Protein AF-A0A1Q3HF94-F1 (afdb_monomer)

Sequence (149 aa):
MQSKQPKKYRKLTFADAQAIRTAREQNPALSLADLAAKFGVTAMSVSRVLRGEVHRKERARKLTPQEVQELRYLARTGTFTQEDLSTRFGLSQGEVSRIVNGELYAHVPPATKEQEQAARKKARDEWIEREYARAMASIPVEDYRPPRM

pLDDT: mean 79.27, std 13.83, range [43.75, 94.25]

Secondary structure (DSSP, 8-state):
----PPP-PPPPPHHHHHHHHHHHHH-TT--HHHHHHHHTS-HHHHHHHHTTSSSPPPPPPPPPHHHHHHHHHHHHHTSS-HHHHHHHHT--HHHHHHHHTTSSSTTSPPPPHHHHHHHHHHHHHHHHHHHHHHHHTTS-GGG--PPP-

Structure (mmCIF, N/CA/C/O backbone):
data_AF-A0A1Q3HF94-F1
#
_entry.id   AF-A0A1Q3HF94-F1
#
loop_
_atom_site.group_PDB
_atom_site.id
_atom_site.type_symbol
_atom_site.label_atom_id
_atom_site.label_alt_id
_atom_site.label_comp_id
_atom_site.label_asym_id
_atom_site.label_entity_id
_atom_site.label_seq_id
_atom_site.pdbx_PDB_ins_code
_atom_site.Cartn_x
_atom_site.Cartn_y
_atom_site.Cartn_z
_atom_site.occupancy
_atom_site.B_iso_or_equiv
_atom_site.auth_seq_id
_atom_site.auth_comp_id
_atom_site.auth_asym_id
_atom_site.auth_atom_id
_atom_site.pdbx_PDB_model_num
ATOM 1 N N . MET A 1 1 ? 22.636 -3.109 -51.250 1.00 52.78 1 MET A N 1
ATOM 2 C CA . MET A 1 1 ? 21.643 -2.527 -50.319 1.00 52.78 1 MET A CA 1
ATOM 3 C C . MET A 1 1 ? 21.408 -3.534 -49.200 1.00 52.78 1 MET A C 1
ATOM 5 O O . MET A 1 1 ? 20.835 -4.579 -49.462 1.00 52.78 1 MET A O 1
ATOM 9 N N . GLN A 1 2 ? 21.939 -3.309 -47.995 1.00 49.38 2 GLN A N 1
ATOM 10 C CA . GLN A 1 2 ? 21.746 -4.248 -46.881 1.00 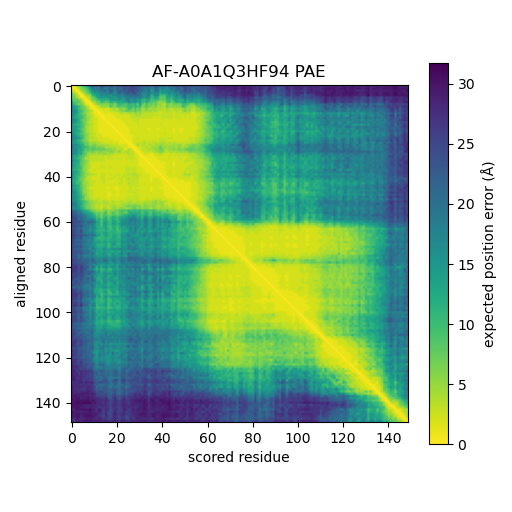49.38 2 GLN A CA 1
ATOM 11 C C . GLN A 1 2 ? 20.316 -4.113 -46.347 1.00 49.38 2 GLN A C 1
ATOM 13 O O . GLN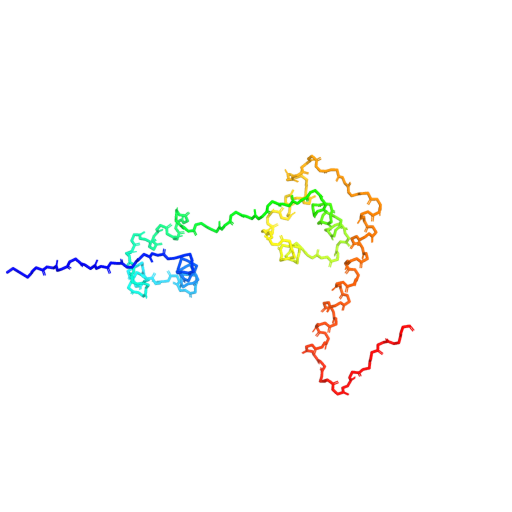 A 1 2 ? 19.942 -3.083 -45.787 1.00 49.38 2 GLN A O 1
ATOM 18 N N . SER A 1 3 ? 19.511 -5.153 -46.545 1.00 51.16 3 SER A N 1
ATOM 19 C CA . SER A 1 3 ? 18.171 -5.278 -45.978 1.00 51.16 3 SER A CA 1
ATOM 20 C C . SER A 1 3 ? 18.265 -5.348 -44.450 1.00 51.16 3 SER A C 1
ATOM 22 O O . SER A 1 3 ? 18.706 -6.357 -43.897 1.00 51.16 3 SER A O 1
ATOM 24 N N . LYS A 1 4 ? 17.851 -4.287 -43.745 1.00 56.41 4 LYS A N 1
ATOM 25 C CA . LYS A 1 4 ? 17.637 -4.340 -42.292 1.00 56.41 4 LYS A CA 1
ATOM 26 C C . LYS A 1 4 ? 16.415 -5.217 -42.023 1.00 56.41 4 LYS A C 1
ATOM 28 O O . LYS A 1 4 ? 15.284 -4.767 -42.172 1.00 56.41 4 LYS A O 1
ATOM 33 N N . GLN A 1 5 ? 16.654 -6.471 -41.647 1.00 55.88 5 GLN A N 1
ATOM 34 C CA . GLN A 1 5 ? 15.612 -7.371 -41.153 1.00 55.88 5 GLN A CA 1
ATOM 35 C C . GLN A 1 5 ? 14.876 -6.710 -39.969 1.00 55.88 5 GLN A C 1
ATOM 37 O O . GLN A 1 5 ? 15.530 -6.091 -39.118 1.00 55.88 5 GLN A O 1
ATOM 42 N N . PRO A 1 6 ? 13.537 -6.801 -39.885 1.00 60.88 6 PRO A N 1
ATOM 43 C CA . PRO A 1 6 ? 12.790 -6.189 -38.795 1.00 60.88 6 PRO A CA 1
ATOM 44 C C . PRO A 1 6 ? 13.133 -6.879 -37.467 1.00 60.88 6 PRO A C 1
ATOM 46 O O . PRO A 1 6 ? 12.949 -8.086 -37.308 1.00 60.88 6 PRO A O 1
ATOM 49 N N . LYS A 1 7 ? 13.629 -6.112 -36.484 1.00 67.00 7 LYS A N 1
ATOM 50 C CA . LYS A 1 7 ? 13.852 -6.617 -35.121 1.00 67.00 7 LYS A CA 1
ATOM 51 C C . LYS A 1 7 ? 12.509 -7.056 -34.529 1.00 67.00 7 LYS A C 1
ATOM 53 O O . LYS A 1 7 ? 11.607 -6.241 -34.348 1.00 67.00 7 LYS A O 1
ATOM 58 N N . LYS A 1 8 ? 12.376 -8.348 -34.220 1.00 71.94 8 LYS A N 1
ATOM 59 C CA . LYS A 1 8 ? 11.194 -8.908 -33.555 1.00 71.94 8 LYS A CA 1
ATOM 60 C C . LYS A 1 8 ? 11.263 -8.576 -32.063 1.00 71.94 8 LYS A C 1
ATOM 62 O O . LYS A 1 8 ? 12.027 -9.189 -31.327 1.00 71.94 8 LYS A O 1
ATOM 67 N N . TYR A 1 9 ? 10.492 -7.583 -31.627 1.00 77.31 9 TYR A N 1
ATOM 68 C CA . TYR A 1 9 ? 10.424 -7.192 -30.217 1.00 77.31 9 TYR A CA 1
ATOM 69 C C . TYR A 1 9 ? 9.494 -8.121 -29.431 1.00 77.31 9 TYR A C 1
ATOM 71 O O . TYR A 1 9 ? 8.429 -8.512 -29.919 1.00 77.31 9 TYR A O 1
ATOM 79 N N . ARG A 1 10 ? 9.889 -8.468 -28.203 1.00 83.56 10 ARG A N 1
ATOM 80 C CA . ARG A 1 10 ? 9.083 -9.300 -27.301 1.00 83.56 10 ARG A CA 1
ATOM 81 C C . ARG A 1 10 ? 7.887 -8.495 -26.769 1.00 83.56 10 ARG A C 1
ATOM 83 O O . ARG A 1 10 ? 7.983 -7.286 -26.560 1.00 83.56 10 ARG A O 1
ATOM 90 N N . LYS A 1 11 ? 6.751 -9.164 -26.527 1.00 84.19 11 LYS A N 1
ATOM 91 C CA . LYS A 1 11 ? 5.614 -8.553 -25.817 1.00 84.19 11 LYS A CA 1
ATOM 92 C C . LYS A 1 11 ? 6.004 -8.268 -24.364 1.00 84.19 11 LYS A C 1
ATOM 94 O O . LYS A 1 11 ? 6.510 -9.149 -23.674 1.00 84.19 11 LYS A O 1
ATOM 99 N N . LEU A 1 12 ? 5.755 -7.041 -23.924 1.00 85.94 12 LEU A N 1
ATOM 100 C CA . LEU A 1 12 ? 6.054 -6.585 -22.572 1.00 85.94 12 LEU A CA 1
ATOM 101 C C . LEU A 1 12 ? 5.049 -7.178 -21.568 1.00 85.94 12 LEU A C 1
ATOM 103 O O . LEU A 1 12 ? 3.843 -7.150 -21.817 1.00 85.94 12 LEU A O 1
ATOM 107 N N . THR A 1 13 ? 5.541 -7.709 -20.446 1.00 89.75 13 THR A N 1
ATOM 108 C CA . THR A 1 13 ? 4.706 -8.204 -19.338 1.00 89.75 13 THR A CA 1
ATOM 109 C C . THR A 1 13 ? 4.614 -7.180 -18.200 1.00 89.75 13 THR A C 1
ATOM 111 O O . THR A 1 13 ? 5.370 -6.210 -18.152 1.00 89.75 13 THR A O 1
ATOM 114 N N . PHE A 1 14 ? 3.695 -7.394 -17.252 1.00 84.56 14 PHE A N 1
ATOM 115 C CA . PHE A 1 14 ? 3.581 -6.537 -16.066 1.00 84.56 14 PHE A CA 1
ATOM 116 C C . PHE A 1 14 ? 4.845 -6.575 -15.189 1.00 84.56 14 PHE A C 1
ATOM 118 O O . PHE A 1 14 ? 5.309 -5.524 -14.747 1.00 84.56 14 PHE A O 1
ATOM 125 N N . ALA A 1 15 ? 5.437 -7.759 -15.006 1.00 84.81 15 ALA A N 1
ATOM 126 C CA . ALA A 1 15 ? 6.689 -7.925 -14.268 1.00 84.81 15 ALA A CA 1
ATOM 127 C C . ALA A 1 15 ? 7.846 -7.171 -14.947 1.00 84.81 15 ALA A C 1
ATOM 129 O O . ALA A 1 15 ? 8.590 -6.449 -14.284 1.00 84.81 15 ALA A O 1
ATOM 130 N N . ASP A 1 16 ? 7.938 -7.244 -16.280 1.00 88.19 16 ASP A N 1
ATOM 131 C CA . ASP A 1 16 ? 8.937 -6.491 -17.049 1.00 88.19 16 ASP A CA 1
ATOM 132 C C . ASP A 1 16 ? 8.734 -4.972 -16.887 1.00 88.19 16 ASP A C 1
ATOM 134 O O . ASP A 1 16 ? 9.690 -4.218 -16.720 1.00 88.19 16 ASP A O 1
ATOM 138 N N . ALA A 1 17 ? 7.481 -4.503 -16.882 1.00 88.69 17 ALA A N 1
ATOM 139 C CA . ALA A 1 17 ? 7.161 -3.094 -16.665 1.00 88.69 17 ALA A CA 1
ATOM 140 C C . ALA A 1 17 ? 7.548 -2.605 -15.256 1.00 88.69 17 ALA A C 1
ATOM 142 O O . ALA A 1 17 ? 8.019 -1.475 -15.113 1.00 88.69 17 ALA A O 1
ATOM 143 N N . GLN A 1 18 ? 7.382 -3.438 -14.222 1.00 88.12 18 GLN A N 1
ATOM 144 C CA . GLN A 1 18 ? 7.877 -3.135 -12.875 1.00 88.12 18 GLN A CA 1
ATOM 145 C C . GLN A 1 18 ? 9.407 -3.078 -12.844 1.00 88.12 18 GLN A C 1
ATOM 147 O O . GLN A 1 18 ? 9.962 -2.091 -12.368 1.00 88.12 18 GLN A O 1
ATOM 152 N N . ALA A 1 19 ? 10.085 -4.062 -13.438 1.00 90.94 19 ALA A N 1
ATOM 153 C CA . ALA A 1 19 ? 11.544 -4.094 -13.503 1.00 90.94 19 ALA A CA 1
ATOM 154 C C . ALA A 1 19 ? 12.133 -2.883 -14.253 1.00 90.94 19 ALA A C 1
ATOM 156 O O . ALA A 1 19 ? 13.164 -2.349 -13.845 1.00 90.94 19 ALA A O 1
ATOM 157 N N . ILE A 1 20 ? 11.465 -2.398 -15.308 1.00 91.75 20 ILE A N 1
ATOM 158 C CA . ILE A 1 20 ? 11.835 -1.158 -16.012 1.00 91.75 20 ILE A CA 1
ATOM 159 C C . ILE A 1 20 ? 11.762 0.060 -15.079 1.00 91.75 20 ILE A C 1
ATOM 161 O O . ILE A 1 20 ? 12.661 0.902 -15.112 1.00 91.75 20 ILE A O 1
ATOM 165 N N . ARG A 1 21 ? 10.713 0.167 -14.249 1.00 89.94 21 ARG A N 1
ATOM 166 C CA . ARG A 1 21 ? 10.554 1.276 -13.290 1.00 89.94 21 ARG A CA 1
ATOM 167 C C . ARG A 1 21 ? 11.652 1.243 -12.231 1.00 89.94 21 ARG A C 1
ATOM 169 O O . ARG A 1 21 ? 12.335 2.245 -12.058 1.00 89.94 21 ARG A O 1
ATOM 176 N N . THR A 1 22 ? 11.885 0.081 -11.620 1.00 91.38 22 THR A N 1
ATOM 177 C CA . THR A 1 22 ? 12.946 -0.105 -10.619 1.00 91.38 22 THR A CA 1
ATOM 178 C C . THR A 1 22 ? 14.328 0.192 -11.200 1.00 91.38 22 THR A C 1
ATOM 180 O O . THR A 1 22 ? 15.118 0.894 -10.581 1.00 91.38 22 THR A O 1
ATOM 183 N N . ALA A 1 23 ? 14.617 -0.266 -12.423 1.00 91.00 23 ALA A N 1
ATOM 184 C CA . ALA A 1 23 ? 15.897 0.008 -13.076 1.00 91.00 23 ALA A CA 1
ATOM 185 C C . ALA A 1 23 ? 16.120 1.508 -13.347 1.00 91.00 23 ALA A C 1
ATOM 187 O O . ALA A 1 23 ? 17.245 1.990 -13.238 1.00 91.00 23 ALA A O 1
ATOM 188 N N . ARG A 1 24 ? 15.059 2.251 -13.693 1.00 92.25 24 ARG A N 1
ATOM 189 C CA . ARG A 1 24 ? 15.118 3.704 -13.911 1.00 92.25 24 ARG A CA 1
ATOM 190 C C . ARG A 1 24 ? 15.270 4.487 -12.605 1.00 92.25 24 ARG A C 1
ATOM 192 O O . ARG A 1 24 ? 15.930 5.519 -12.602 1.00 92.25 24 ARG A O 1
ATOM 199 N N . GLU A 1 25 ? 14.664 4.005 -11.527 1.00 88.88 25 GLU A N 1
ATOM 200 C CA . GLU A 1 25 ? 14.776 4.586 -10.187 1.00 88.88 25 GLU A CA 1
ATOM 201 C C . GLU A 1 25 ? 16.181 4.394 -9.602 1.00 88.88 25 GLU A C 1
ATOM 203 O O . GLU A 1 25 ? 16.784 5.349 -9.124 1.00 88.88 25 GLU A O 1
ATOM 208 N N . GLN A 1 26 ? 16.746 3.190 -9.733 1.00 90.06 26 GLN A N 1
ATOM 209 C CA . GLN A 1 26 ? 18.113 2.882 -9.299 1.00 90.06 26 GLN A CA 1
ATOM 210 C C . GLN A 1 26 ? 19.181 3.636 -10.099 1.00 90.06 26 GLN A C 1
ATOM 212 O O . GLN A 1 26 ? 20.255 3.924 -9.576 1.00 90.06 26 GLN A O 1
ATOM 217 N N . ASN A 1 27 ? 18.915 3.939 -11.373 1.00 90.38 27 ASN A N 1
ATOM 218 C CA . ASN A 1 27 ? 19.840 4.692 -12.210 1.00 90.38 27 ASN A CA 1
ATOM 219 C C . ASN A 1 27 ? 19.100 5.677 -13.140 1.00 90.38 27 ASN A C 1
ATOM 221 O O . ASN A 1 27 ? 18.736 5.332 -14.272 1.00 90.38 27 ASN A O 1
ATOM 225 N N . PRO A 1 28 ? 18.929 6.939 -12.701 1.00 87.94 28 PRO A N 1
ATOM 226 C CA . PRO A 1 28 ? 18.255 7.980 -13.477 1.00 87.94 28 PRO A CA 1
ATOM 227 C C . PRO A 1 28 ? 18.991 8.399 -14.759 1.00 87.94 28 PRO A C 1
ATOM 229 O O . PRO A 1 28 ? 18.403 9.075 -15.607 1.00 87.94 28 PRO A O 1
ATOM 232 N N . ALA A 1 29 ? 20.261 8.019 -14.931 1.00 89.69 29 ALA A N 1
ATOM 233 C CA . ALA A 1 29 ? 21.047 8.343 -16.120 1.00 89.69 29 ALA A CA 1
ATOM 234 C C . ALA A 1 29 ? 20.868 7.320 -17.256 1.00 89.69 29 ALA A C 1
ATOM 236 O O . ALA A 1 29 ? 21.215 7.625 -18.396 1.00 89.69 29 ALA A O 1
ATOM 237 N N . LEU A 1 30 ? 20.294 6.135 -16.990 1.00 87.25 30 LEU A N 1
ATOM 238 C CA . LEU A 1 30 ? 20.118 5.103 -18.018 1.00 87.25 30 LEU A CA 1
ATOM 239 C C . LEU A 1 30 ? 19.236 5.605 -19.164 1.00 87.25 30 LEU A C 1
ATOM 241 O O . LEU A 1 30 ? 18.096 6.019 -18.934 1.00 87.25 30 LEU A O 1
ATOM 245 N N . SER A 1 31 ? 19.715 5.519 -20.404 1.00 92.31 31 SER A N 1
ATOM 246 C CA . SER A 1 31 ? 18.910 5.946 -21.543 1.00 92.31 31 SER A CA 1
ATOM 247 C C . SER A 1 31 ? 17.726 4.998 -21.769 1.00 92.31 31 SER A C 1
ATOM 249 O O . SER A 1 31 ? 17.748 3.811 -21.424 1.00 92.31 31 SER A O 1
ATOM 251 N N . LEU A 1 32 ? 16.668 5.507 -22.408 1.00 91.12 32 LEU A N 1
ATOM 252 C CA . LEU A 1 32 ? 15.528 4.673 -22.805 1.00 91.12 32 LEU A CA 1
ATOM 253 C C . LEU A 1 32 ? 15.943 3.562 -23.782 1.00 91.12 32 LEU A C 1
ATOM 255 O O . LEU A 1 32 ? 15.298 2.515 -23.817 1.00 91.12 32 LEU A O 1
ATOM 259 N N . ALA A 1 33 ? 17.004 3.784 -24.566 1.00 90.12 33 ALA A N 1
ATOM 260 C CA . ALA A 1 33 ? 17.543 2.804 -25.501 1.00 90.12 33 ALA A CA 1
ATOM 261 C C . ALA A 1 33 ? 18.233 1.641 -24.771 1.00 90.12 33 ALA A C 1
ATOM 263 O O . ALA A 1 33 ? 18.033 0.490 -25.156 1.00 90.12 33 ALA A O 1
ATOM 264 N N . ASP A 1 34 ? 18.953 1.923 -23.684 1.00 91.19 34 ASP A N 1
ATOM 265 C CA . ASP A 1 34 ? 19.636 0.898 -22.884 1.00 91.19 34 ASP A CA 1
ATOM 266 C C . ASP A 1 34 ? 18.630 0.012 -22.147 1.00 91.19 34 ASP A C 1
ATOM 268 O O . ASP A 1 34 ? 18.733 -1.215 -22.167 1.00 91.19 34 ASP A O 1
ATOM 272 N N . LEU A 1 35 ? 17.588 0.621 -21.569 1.00 90.00 35 LEU A N 1
ATOM 273 C CA . LEU A 1 35 ? 16.467 -0.118 -20.981 1.00 90.00 35 LEU A CA 1
ATOM 274 C C . LEU A 1 35 ? 15.761 -0.973 -22.042 1.00 90.00 35 LEU A C 1
ATOM 276 O O . LEU A 1 35 ? 15.490 -2.151 -21.824 1.00 90.00 35 LEU A O 1
ATOM 280 N N . ALA A 1 36 ? 15.501 -0.414 -23.222 1.00 91.38 36 ALA A N 1
ATOM 281 C CA . ALA A 1 36 ? 14.865 -1.142 -24.313 1.00 91.38 36 ALA A CA 1
ATOM 282 C C . ALA A 1 36 ? 15.691 -2.358 -24.766 1.00 91.38 36 ALA A C 1
ATOM 284 O O . ALA A 1 36 ? 15.133 -3.443 -24.941 1.00 91.38 36 ALA A O 1
ATOM 285 N N . ALA A 1 37 ? 17.012 -2.197 -24.893 1.00 90.38 37 ALA A N 1
ATOM 286 C CA . ALA A 1 37 ? 17.930 -3.280 -25.225 1.00 90.38 37 ALA A CA 1
ATOM 287 C C . ALA A 1 37 ? 17.948 -4.365 -24.138 1.00 90.38 37 ALA A C 1
ATOM 289 O O . ALA A 1 37 ? 17.816 -5.544 -24.462 1.00 90.38 37 ALA A O 1
ATOM 290 N N . LYS A 1 38 ? 18.017 -3.970 -22.858 1.00 89.81 38 LYS A N 1
ATOM 291 C CA . LYS A 1 38 ? 18.019 -4.889 -21.707 1.00 89.81 38 LYS A CA 1
ATOM 292 C C . LYS A 1 38 ? 16.763 -5.759 -21.642 1.00 89.81 38 LYS A C 1
ATOM 294 O O . LYS A 1 38 ? 16.856 -6.947 -21.356 1.00 89.81 38 LYS A O 1
ATOM 299 N N . PHE A 1 39 ? 15.596 -5.176 -21.911 1.00 89.12 39 PHE A N 1
ATOM 300 C CA . PHE A 1 39 ? 14.309 -5.872 -21.812 1.00 89.12 39 PHE A CA 1
ATOM 301 C C . PHE A 1 39 ? 13.803 -6.434 -23.156 1.00 89.12 39 PHE A C 1
ATOM 303 O O . PHE A 1 39 ? 12.729 -7.032 -23.206 1.00 89.12 39 PHE A O 1
ATOM 310 N N . GLY A 1 40 ? 14.549 -6.267 -24.256 1.00 89.38 40 GLY A N 1
ATOM 311 C CA . GLY A 1 40 ? 14.157 -6.764 -25.584 1.00 89.38 40 GLY A CA 1
ATOM 312 C C . GLY A 1 40 ? 12.892 -6.101 -26.151 1.00 89.38 40 GLY A C 1
ATOM 313 O O . GLY A 1 40 ? 12.152 -6.716 -26.927 1.00 89.38 40 GLY A O 1
ATOM 314 N N . VAL A 1 41 ? 12.629 -4.854 -25.752 1.00 90.56 41 VAL A N 1
ATOM 315 C CA . VAL A 1 41 ? 11.450 -4.061 -26.135 1.00 90.56 41 VAL A CA 1
ATOM 316 C C . VAL A 1 41 ? 11.861 -2.811 -26.910 1.00 90.56 41 VAL A C 1
ATOM 318 O O . VAL A 1 41 ? 13.038 -2.568 -27.159 1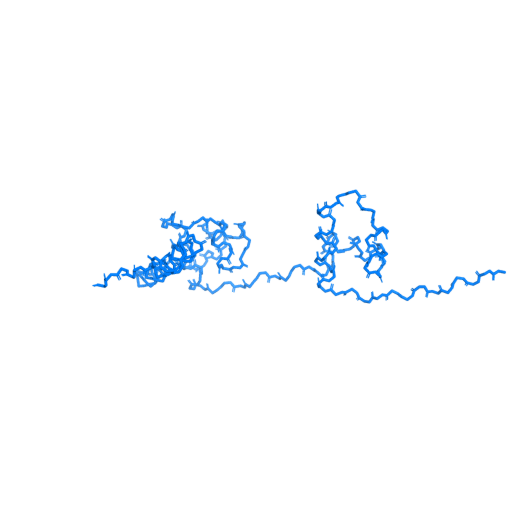.00 90.56 41 VAL A O 1
ATOM 321 N N . THR A 1 42 ? 10.890 -2.003 -27.335 1.00 92.25 42 THR A N 1
ATOM 322 C CA . THR A 1 42 ? 11.175 -0.709 -27.968 1.00 92.25 42 THR A CA 1
ATOM 323 C C . THR A 1 42 ? 11.329 0.390 -26.915 1.00 92.25 42 THR A C 1
ATOM 325 O O . THR A 1 42 ? 10.673 0.355 -25.871 1.00 92.25 42 THR A O 1
ATOM 328 N N . ALA A 1 43 ? 12.126 1.421 -27.212 1.00 91.62 43 ALA A N 1
ATOM 329 C CA . ALA A 1 43 ? 12.229 2.612 -26.360 1.00 91.62 43 ALA A CA 1
ATOM 330 C C . ALA A 1 43 ? 10.868 3.313 -26.171 1.00 91.62 43 ALA A C 1
ATOM 332 O O . ALA A 1 43 ? 10.603 3.888 -25.117 1.00 91.62 43 ALA A O 1
ATOM 333 N N . MET A 1 44 ? 9.966 3.198 -27.155 1.00 91.62 44 MET A N 1
ATOM 334 C CA . MET A 1 44 ? 8.586 3.673 -27.045 1.00 91.62 44 MET A CA 1
ATOM 335 C C . MET A 1 44 ? 7.805 2.903 -25.972 1.00 91.62 44 MET A C 1
ATOM 337 O O . MET A 1 44 ? 7.137 3.522 -25.148 1.00 91.62 44 MET A O 1
ATOM 341 N N . SER A 1 45 ? 7.918 1.571 -25.926 1.00 89.75 45 SER A N 1
ATOM 342 C CA . SER A 1 45 ? 7.295 0.758 -24.873 1.00 89.75 45 SER A CA 1
ATOM 343 C C . SER A 1 45 ? 7.812 1.147 -23.486 1.00 89.75 45 SER A C 1
ATOM 345 O O . SER A 1 45 ? 7.008 1.341 -22.580 1.00 89.75 45 SER A O 1
ATOM 347 N N . VAL A 1 46 ? 9.128 1.345 -23.335 1.00 92.12 46 VAL A N 1
ATOM 348 C CA . VAL A 1 46 ? 9.739 1.834 -22.082 1.00 92.12 46 VAL A CA 1
ATOM 349 C C . VAL A 1 46 ? 9.170 3.203 -21.701 1.00 92.12 46 VAL A C 1
ATOM 351 O O . VAL A 1 46 ? 8.713 3.392 -20.577 1.00 92.12 46 VAL A O 1
ATOM 354 N N . SER A 1 47 ? 9.118 4.145 -22.646 1.00 94.25 47 SER A N 1
ATOM 355 C CA . SER A 1 47 ? 8.549 5.479 -22.423 1.00 94.25 47 SER A CA 1
ATOM 356 C C . SER A 1 47 ? 7.087 5.419 -21.964 1.00 94.25 47 SER A C 1
ATOM 358 O O . SER A 1 47 ? 6.716 6.106 -21.014 1.00 94.25 47 SER A O 1
ATOM 360 N N . ARG A 1 48 ? 6.259 4.572 -22.590 1.00 93.12 48 ARG A N 1
ATOM 361 C CA . ARG A 1 48 ? 4.851 4.379 -22.206 1.00 93.12 48 ARG A CA 1
ATOM 362 C C . ARG A 1 48 ? 4.704 3.756 -20.815 1.00 93.12 48 ARG A C 1
ATOM 364 O O . ARG A 1 48 ? 3.783 4.117 -20.089 1.00 93.12 48 ARG A O 1
ATOM 371 N N . VAL A 1 49 ? 5.600 2.847 -20.420 1.00 92.19 49 VAL A N 1
ATOM 372 C CA . VAL A 1 49 ? 5.627 2.264 -19.062 1.00 92.19 49 VAL A CA 1
ATOM 373 C C . VAL A 1 49 ? 5.963 3.317 -18.014 1.00 92.19 49 VAL A C 1
ATOM 375 O O . VAL A 1 49 ? 5.284 3.383 -16.986 1.00 92.19 49 VAL A O 1
ATOM 378 N N . LEU A 1 50 ? 7.000 4.122 -18.272 1.00 90.62 50 LEU A N 1
ATOM 379 C CA . LEU A 1 50 ? 7.468 5.168 -17.358 1.00 90.62 50 LEU A CA 1
ATOM 380 C C . LEU A 1 50 ? 6.441 6.296 -17.216 1.00 90.62 50 LEU A C 1
ATOM 382 O O . LEU A 1 50 ? 6.243 6.802 -16.119 1.00 90.62 50 LEU A O 1
ATOM 386 N N . ARG A 1 51 ? 5.722 6.625 -18.295 1.00 89.62 51 ARG A N 1
ATOM 387 C CA . ARG A 1 51 ? 4.570 7.543 -18.267 1.00 89.62 51 ARG A CA 1
ATOM 388 C C . ARG A 1 51 ? 3.299 6.927 -17.668 1.00 89.62 51 ARG A C 1
ATOM 390 O O . ARG A 1 51 ? 2.298 7.619 -17.523 1.00 89.62 51 ARG A O 1
ATOM 397 N N . GLY A 1 52 ? 3.304 5.633 -17.340 1.00 86.50 52 GLY A N 1
ATOM 398 C CA . GLY A 1 52 ? 2.143 4.940 -16.774 1.00 86.50 52 GLY A CA 1
ATOM 399 C C . GLY A 1 52 ? 0.985 4.748 -17.760 1.00 86.50 52 GLY A C 1
ATOM 400 O O . GLY A 1 52 ? -0.153 4.532 -17.351 1.00 86.50 52 GLY A O 1
ATOM 401 N N . GLU A 1 53 ? 1.229 4.817 -19.066 1.00 87.25 53 GLU A N 1
ATOM 402 C CA . GLU A 1 53 ? 0.206 4.581 -20.091 1.00 87.25 53 GLU A CA 1
ATOM 403 C C . GLU A 1 53 ? -0.119 3.086 -20.233 1.00 87.25 53 GLU A C 1
ATOM 405 O O . GLU A 1 53 ? -1.265 2.726 -20.492 1.00 87.25 53 GLU A O 1
ATOM 410 N N . VAL A 1 54 ? 0.869 2.213 -20.007 1.00 86.19 54 VAL A N 1
ATOM 411 C CA . VAL A 1 54 ? 0.741 0.748 -20.095 1.00 86.19 54 VAL A CA 1
ATOM 412 C C . VAL A 1 54 ? 1.176 0.064 -18.802 1.00 86.19 54 VAL A C 1
ATOM 414 O O . VAL A 1 54 ? 2.022 0.579 -18.070 1.00 86.19 54 VAL A O 1
ATOM 417 N N . HIS A 1 55 ? 0.593 -1.110 -18.526 1.00 84.06 55 HIS A N 1
ATOM 418 C CA . HIS A 1 55 ? 0.850 -1.896 -17.310 1.00 84.06 55 HIS A CA 1
ATOM 419 C C . HIS A 1 55 ? 0.772 -1.034 -16.042 1.00 84.06 55 HIS A C 1
ATOM 421 O O . HIS A 1 55 ? 1.672 -1.039 -15.192 1.00 84.06 55 HIS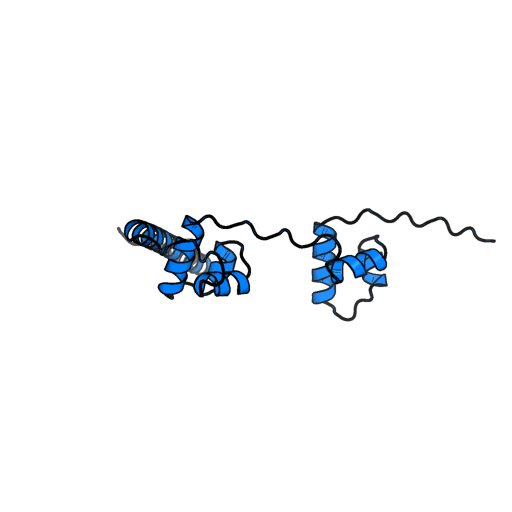 A O 1
ATOM 427 N N . ARG A 1 56 ? -0.287 -0.216 -15.956 1.00 72.12 56 ARG A N 1
ATOM 428 C CA . ARG A 1 56 ? -0.604 0.559 -14.753 1.00 72.12 56 ARG A CA 1
ATOM 429 C C . ARG A 1 56 ? -0.645 -0.392 -13.564 1.00 72.12 56 ARG A C 1
ATOM 431 O O . ARG A 1 56 ? -1.088 -1.529 -13.715 1.00 72.12 56 ARG A O 1
ATOM 438 N N . LYS A 1 57 ? -0.162 0.072 -12.407 1.00 68.19 57 LYS A N 1
ATOM 439 C CA . LYS A 1 57 ? -0.340 -0.661 -11.149 1.00 68.19 57 LYS A CA 1
ATOM 440 C C . LYS A 1 57 ? -1.828 -1.000 -11.032 1.00 68.19 57 LYS A C 1
ATOM 442 O O . LYS A 1 57 ? -2.662 -0.142 -11.340 1.00 68.19 57 LYS A O 1
ATOM 447 N N . GLU A 1 58 ? -2.145 -2.247 -10.692 1.00 66.38 58 GLU A N 1
ATOM 448 C CA . GLU A 1 58 ? -3.534 -2.652 -10.487 1.00 66.38 58 GLU A CA 1
ATOM 449 C C . GLU A 1 58 ? -4.205 -1.672 -9.523 1.00 66.38 58 GLU A C 1
ATOM 451 O O . GLU A 1 58 ? -3.565 -1.160 -8.596 1.00 66.38 58 GLU A O 1
ATOM 456 N N . ARG A 1 59 ? -5.476 -1.342 -9.787 1.00 65.12 59 ARG A N 1
ATOM 457 C CA . ARG A 1 59 ? -6.219 -0.481 -8.864 1.00 65.12 59 ARG A CA 1
ATOM 458 C C . ARG A 1 59 ? -6.245 -1.182 -7.513 1.00 65.12 59 ARG A C 1
ATOM 460 O O . ARG A 1 59 ? -6.533 -2.376 -7.464 1.00 65.12 59 ARG A O 1
ATOM 467 N N . ALA A 1 60 ? -5.958 -0.432 -6.452 1.00 66.50 60 ALA A N 1
ATOM 468 C CA . ALA A 1 60 ? -6.055 -0.946 -5.098 1.00 66.50 60 ALA A CA 1
ATOM 469 C C . ALA A 1 60 ? -7.427 -1.608 -4.893 1.00 66.50 60 ALA A C 1
ATOM 471 O O . ALA A 1 60 ? -8.453 -1.125 -5.396 1.00 66.50 60 ALA A O 1
ATOM 472 N N . ARG A 1 61 ? -7.431 -2.750 -4.198 1.00 78.94 61 ARG A N 1
ATOM 473 C CA . ARG A 1 61 ? -8.653 -3.468 -3.832 1.00 78.94 61 ARG A CA 1
ATOM 474 C C . ARG A 1 61 ? -9.597 -2.498 -3.114 1.00 78.94 61 ARG A C 1
ATOM 476 O O . ARG A 1 61 ? -9.174 -1.729 -2.255 1.00 78.94 61 ARG A O 1
ATOM 483 N N . LYS A 1 62 ? -10.889 -2.542 -3.452 1.00 86.25 62 LYS A N 1
ATOM 484 C CA . LYS A 1 62 ? -11.908 -1.795 -2.703 1.00 86.25 62 LYS A CA 1
ATOM 485 C C . LYS A 1 62 ? -12.045 -2.402 -1.309 1.00 86.25 62 LYS A C 1
ATOM 487 O O . LYS A 1 62 ? -12.238 -3.612 -1.194 1.00 86.25 62 LYS A O 1
ATOM 492 N N . LEU A 1 63 ? -11.964 -1.562 -0.285 1.00 88.38 63 LEU A N 1
ATOM 493 C CA . LEU A 1 63 ? -12.170 -1.981 1.096 1.00 88.38 63 LEU A CA 1
ATOM 494 C C . LEU A 1 63 ? -13.652 -2.242 1.335 1.00 88.38 63 LEU A C 1
ATOM 496 O O . LEU A 1 63 ? -14.524 -1.538 0.817 1.00 88.38 63 LEU A O 1
ATOM 500 N N . THR A 1 64 ? -13.924 -3.240 2.158 1.00 91.75 64 THR A N 1
ATOM 501 C CA . THR A 1 64 ? -15.248 -3.454 2.734 1.00 91.75 64 THR A CA 1
ATOM 502 C C . THR A 1 64 ? -15.538 -2.398 3.809 1.00 91.75 64 THR A C 1
ATOM 504 O O . THR A 1 64 ? -14.608 -1.851 4.407 1.00 91.75 64 THR A O 1
ATOM 507 N N . PRO A 1 65 ? -16.818 -2.116 4.120 1.00 89.19 65 PRO A N 1
ATOM 508 C CA . PRO A 1 65 ? -17.171 -1.200 5.207 1.00 89.19 65 PRO A CA 1
ATOM 509 C C . PRO A 1 65 ? -16.539 -1.583 6.554 1.00 89.19 65 PRO A C 1
ATOM 511 O O . PRO A 1 65 ? -16.109 -0.711 7.303 1.00 89.19 65 PRO A O 1
ATOM 514 N N . GLN A 1 66 ? -16.423 -2.885 6.829 1.00 87.88 66 GLN A N 1
ATOM 515 C CA . GLN A 1 66 ? -15.803 -3.413 8.046 1.00 87.88 66 GLN A CA 1
ATOM 516 C C . GLN A 1 66 ? -14.294 -3.130 8.088 1.00 87.88 66 GLN A C 1
ATOM 518 O O . GLN A 1 66 ? -13.792 -2.665 9.107 1.00 87.88 66 GLN A O 1
ATOM 523 N N . GLU A 1 67 ? -13.576 -3.327 6.977 1.00 89.50 67 GLU A N 1
ATOM 524 C CA . GLU A 1 67 ? -12.144 -2.999 6.887 1.00 89.50 67 GLU A CA 1
ATOM 525 C C . GLU A 1 67 ? -11.899 -1.488 7.040 1.00 89.50 67 GLU A C 1
ATOM 527 O O . GLU A 1 67 ? -10.936 -1.080 7.684 1.00 89.50 67 GLU A O 1
ATOM 532 N N . VAL A 1 68 ? -12.786 -0.640 6.503 1.00 92.50 68 VAL A N 1
ATOM 533 C CA . VAL A 1 6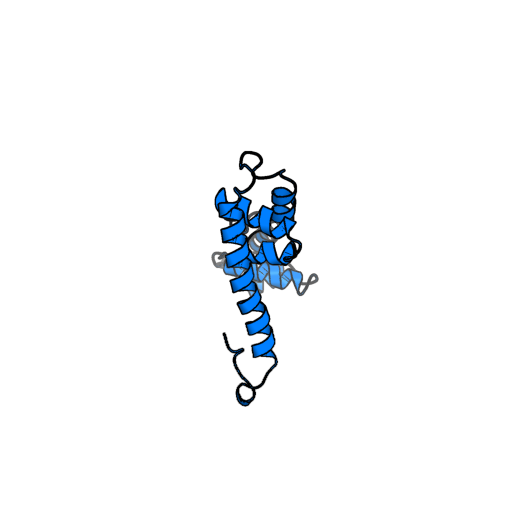8 ? -12.725 0.822 6.696 1.00 92.50 68 VAL A CA 1
ATOM 534 C C . VAL A 1 68 ? -12.909 1.195 8.168 1.00 92.50 68 VAL A C 1
ATOM 536 O O . VAL A 1 68 ? -12.203 2.064 8.681 1.00 92.50 68 VAL A O 1
ATOM 539 N N . GLN A 1 69 ? -13.852 0.550 8.853 1.00 91.56 69 GLN A N 1
ATOM 540 C CA . GLN A 1 69 ? -14.106 0.751 10.280 1.00 91.56 69 GLN A CA 1
ATOM 541 C C . GLN A 1 69 ? -12.913 0.313 11.135 1.00 91.56 69 GLN A C 1
ATOM 543 O O . GLN A 1 69 ? -12.477 1.075 11.998 1.00 91.56 69 GLN A O 1
ATOM 548 N N . GLU A 1 70 ? -12.344 -0.861 10.845 1.00 89.69 70 GLU A N 1
ATOM 549 C CA . GLU A 1 70 ? -11.125 -1.366 11.482 1.00 89.69 70 GLU A CA 1
ATOM 550 C C . GLU A 1 70 ? -9.962 -0.385 11.273 1.00 89.69 70 GLU A C 1
ATOM 552 O O . GLU A 1 70 ? -9.341 0.046 12.241 1.00 89.69 70 GLU A O 1
ATOM 557 N N . LEU A 1 71 ? -9.719 0.059 10.036 1.00 90.50 71 LEU A N 1
ATOM 558 C CA . LEU A 1 71 ? -8.653 1.012 9.715 1.00 90.50 71 LEU A CA 1
ATOM 559 C C . LEU A 1 71 ? -8.812 2.332 10.481 1.00 90.50 71 LEU A C 1
ATOM 561 O O . LEU A 1 71 ? -7.850 2.812 11.082 1.00 90.50 71 LEU A O 1
ATOM 565 N N . ARG A 1 72 ? -10.020 2.914 10.505 1.00 91.94 72 ARG A N 1
ATOM 566 C CA . ARG A 1 72 ? -10.293 4.161 11.242 1.00 91.94 72 ARG A CA 1
ATOM 567 C C . ARG A 1 72 ? -10.096 3.993 12.747 1.00 91.94 72 ARG A C 1
ATOM 569 O O . ARG A 1 72 ? -9.590 4.910 13.391 1.00 91.94 72 ARG A O 1
ATOM 576 N N . TYR A 1 73 ? -10.481 2.845 13.301 1.00 88.94 73 TYR A N 1
ATOM 577 C CA . TYR A 1 73 ? -10.243 2.531 14.705 1.00 88.94 73 TYR A CA 1
ATOM 578 C C . TYR A 1 73 ? -8.740 2.466 15.005 1.00 88.94 73 TYR A C 1
ATOM 580 O O . TYR A 1 73 ? -8.264 3.202 15.865 1.00 88.94 73 TYR A O 1
ATOM 588 N N . LEU A 1 74 ? -7.979 1.672 14.245 1.00 86.19 74 LEU A N 1
ATOM 589 C CA . LEU A 1 74 ? -6.533 1.499 14.443 1.00 86.19 74 LEU A CA 1
ATOM 590 C C . LEU A 1 74 ? -5.747 2.804 14.264 1.00 86.19 74 LEU A C 1
ATOM 592 O O . LEU A 1 74 ? -4.785 3.053 14.986 1.00 86.19 74 LEU A O 1
ATOM 596 N N . ALA A 1 75 ? -6.170 3.664 13.337 1.00 85.69 75 ALA A N 1
ATOM 597 C CA . ALA A 1 75 ? -5.578 4.987 13.174 1.00 85.69 75 ALA A CA 1
ATOM 598 C C . ALA A 1 75 ? -5.842 5.894 14.389 1.00 85.69 75 ALA A C 1
ATOM 600 O O . ALA A 1 75 ? -4.972 6.666 14.785 1.00 85.69 75 ALA A O 1
ATOM 601 N N . ARG A 1 76 ? -7.028 5.791 15.006 1.00 84.50 76 ARG A N 1
ATOM 602 C CA . ARG A 1 76 ? -7.398 6.566 16.201 1.00 84.50 76 ARG A CA 1
ATOM 603 C C . ARG A 1 76 ? -6.698 6.099 17.470 1.00 84.50 76 ARG A C 1
ATOM 605 O O . ARG A 1 76 ? -6.469 6.926 18.345 1.00 84.50 76 ARG A O 1
ATOM 612 N N . THR A 1 77 ? -6.357 4.813 17.591 1.00 78.25 77 THR A N 1
ATOM 613 C CA . THR A 1 77 ? -5.621 4.328 18.771 1.00 78.25 77 THR A CA 1
ATOM 614 C C . THR A 1 77 ? -4.184 4.850 18.822 1.00 78.25 77 THR A C 1
ATOM 616 O O . THR A 1 77 ? -3.558 4.776 19.876 1.00 78.25 77 THR A O 1
ATOM 619 N N . GLY A 1 78 ? -3.647 5.351 17.700 1.00 75.88 78 GLY A N 1
ATOM 620 C CA . GLY A 1 78 ? -2.276 5.860 17.593 1.00 75.88 78 GLY A CA 1
ATOM 621 C C . GLY A 1 78 ? -1.196 4.776 17.675 1.00 75.88 78 GLY A C 1
ATOM 622 O O . GLY A 1 78 ? -0.013 5.090 17.717 1.00 75.88 78 GLY A O 1
ATOM 623 N N . THR A 1 79 ? -1.591 3.500 17.707 1.00 76.38 79 THR A N 1
ATOM 624 C CA . THR A 1 79 ? -0.680 2.353 17.857 1.00 76.38 79 THR A CA 1
ATOM 625 C C . THR A 1 79 ? 0.041 2.006 16.555 1.00 76.38 79 THR A C 1
ATOM 627 O O . THR A 1 79 ? 1.144 1.470 16.586 1.00 76.38 79 THR A O 1
ATOM 630 N N . PHE A 1 80 ? -0.579 2.303 15.413 1.00 78.50 80 PHE A N 1
ATOM 631 C CA . PHE A 1 80 ? -0.041 2.017 14.087 1.00 78.50 80 PHE A CA 1
ATOM 632 C C . PHE A 1 80 ? 0.207 3.320 13.338 1.00 78.50 80 PHE A C 1
ATOM 634 O O . PHE A 1 80 ? -0.635 4.221 13.341 1.00 78.50 80 PHE A O 1
ATOM 641 N N . THR A 1 81 ? 1.347 3.407 12.657 1.00 83.00 81 THR A N 1
ATOM 642 C CA . THR A 1 81 ? 1.603 4.515 11.735 1.00 83.00 81 THR A CA 1
ATOM 643 C C . THR A 1 81 ? 0.758 4.355 10.467 1.00 83.00 81 THR A C 1
ATOM 645 O O . THR A 1 81 ? 0.263 3.271 10.148 1.00 83.00 81 THR A O 1
ATOM 648 N N . GLN A 1 82 ? 0.598 5.429 9.688 1.00 80.69 82 GLN A N 1
ATOM 649 C CA . GLN A 1 82 ? -0.084 5.327 8.391 1.00 80.69 82 GLN A CA 1
ATOM 650 C C . GLN A 1 82 ? 0.650 4.391 7.419 1.00 80.69 82 GLN A C 1
ATOM 652 O O . GLN A 1 82 ? 0.003 3.767 6.581 1.00 80.69 82 GLN A O 1
ATOM 657 N N . GLU A 1 83 ? 1.974 4.267 7.540 1.00 80.00 83 GLU A N 1
ATOM 658 C CA . GLU A 1 83 ? 2.779 3.329 6.754 1.00 80.00 83 GLU A CA 1
ATOM 659 C C . GLU A 1 83 ? 2.460 1.876 7.130 1.00 80.00 83 GLU A C 1
ATOM 661 O O . GLU A 1 83 ? 2.190 1.053 6.249 1.00 80.00 83 GLU A O 1
ATOM 666 N N . ASP A 1 84 ? 2.365 1.578 8.428 1.00 78.88 84 ASP A N 1
ATOM 667 C CA . ASP A 1 84 ? 1.948 0.258 8.913 1.00 78.88 84 ASP A CA 1
ATOM 668 C C . ASP A 1 84 ? 0.554 -0.116 8.394 1.00 78.88 84 ASP A C 1
ATOM 670 O O . ASP A 1 84 ? 0.342 -1.216 7.880 1.00 78.88 84 ASP A O 1
ATOM 674 N N . LEU A 1 85 ? -0.397 0.819 8.481 1.00 82.94 85 LEU A N 1
ATOM 675 C CA . LEU A 1 85 ? -1.762 0.620 7.992 1.00 82.94 85 LEU A CA 1
ATOM 676 C C . LEU A 1 85 ? -1.797 0.451 6.469 1.00 82.94 85 LEU A C 1
ATOM 678 O O . LEU A 1 85 ? -2.557 -0.371 5.958 1.00 82.94 85 LEU A O 1
ATOM 682 N N . SER A 1 86 ? -0.955 1.180 5.737 1.00 82.62 86 SER A N 1
ATOM 683 C CA . SER A 1 86 ? -0.863 1.055 4.281 1.00 82.62 86 SER A CA 1
ATOM 684 C C . SER A 1 86 ? -0.408 -0.346 3.868 1.00 82.62 86 SER A C 1
ATOM 686 O O . SER A 1 86 ? -1.036 -0.976 3.017 1.00 82.62 86 SER A O 1
ATOM 688 N N . THR A 1 87 ? 0.598 -0.885 4.560 1.00 80.19 87 THR A N 1
ATOM 689 C CA . THR A 1 87 ? 1.107 -2.242 4.341 1.00 80.19 87 THR A CA 1
ATOM 690 C C . THR A 1 87 ? 0.053 -3.285 4.702 1.00 80.19 87 THR A C 1
ATOM 692 O O . THR A 1 87 ? -0.223 -4.187 3.914 1.00 80.19 87 THR A O 1
ATOM 695 N N . ARG A 1 88 ? -0.597 -3.125 5.861 1.00 81.38 88 ARG A N 1
ATOM 696 C CA . ARG A 1 88 ? -1.609 -4.056 6.378 1.00 81.38 88 ARG A CA 1
ATOM 697 C C . ARG A 1 88 ? -2.834 -4.183 5.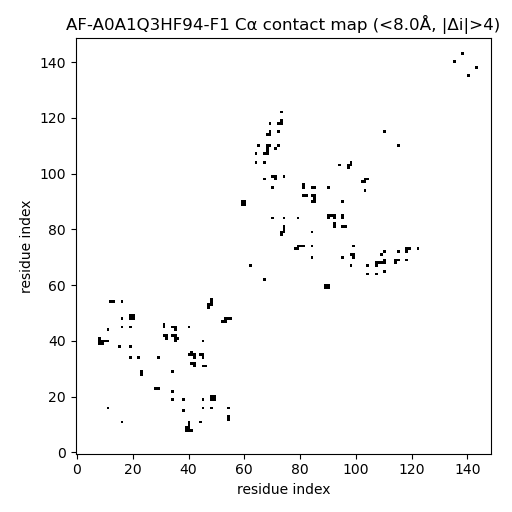474 1.00 81.38 88 ARG A C 1
ATOM 699 O O . ARG A 1 88 ? -3.331 -5.285 5.271 1.00 81.38 88 ARG A O 1
ATOM 706 N N . PHE A 1 89 ? -3.332 -3.067 4.948 1.00 82.88 89 PHE A N 1
ATOM 707 C CA . PHE A 1 89 ? -4.545 -3.045 4.126 1.00 82.88 89 PHE A CA 1
ATOM 708 C C . PHE A 1 89 ? -4.256 -3.059 2.614 1.00 82.88 89 PHE A C 1
ATOM 710 O O . PHE A 1 89 ? -5.192 -3.063 1.815 1.00 82.88 89 PHE A O 1
ATOM 717 N N . GLY A 1 90 ? -2.981 -3.081 2.205 1.00 81.88 90 GLY A N 1
ATOM 718 C CA . GLY A 1 90 ? -2.581 -3.055 0.794 1.00 81.88 90 GLY A CA 1
ATOM 719 C C . GLY A 1 90 ? -2.944 -1.745 0.085 1.00 81.88 90 GLY A C 1
ATOM 720 O O . GLY A 1 90 ? -3.278 -1.749 -1.101 1.00 81.88 90 GLY A O 1
ATOM 721 N N . LEU A 1 91 ? -2.913 -0.633 0.818 1.00 86.44 91 LEU A N 1
ATOM 722 C CA . LEU A 1 91 ? -3.301 0.700 0.354 1.00 86.44 91 LEU A CA 1
ATOM 723 C C . LEU A 1 91 ? -2.074 1.587 0.166 1.00 86.44 91 LEU A C 1
ATOM 725 O O . LEU A 1 91 ? -0.994 1.304 0.674 1.00 86.44 91 LEU A O 1
ATOM 729 N N . SER A 1 92 ? -2.240 2.709 -0.528 1.00 87.12 92 SER A N 1
ATOM 730 C CA . SER A 1 92 ? -1.258 3.792 -0.443 1.00 87.12 92 SER A CA 1
ATOM 731 C C . SER A 1 92 ? -1.417 4.585 0.859 1.00 87.12 92 SER A C 1
ATOM 733 O O . SER A 1 92 ? -2.526 4.748 1.369 1.00 87.12 92 SER A O 1
ATOM 735 N N . GLN A 1 93 ? -0.325 5.159 1.372 1.00 85.62 93 GLN A N 1
ATOM 736 C CA . GLN A 1 93 ? -0.373 6.043 2.546 1.00 85.62 93 GLN A CA 1
ATOM 737 C C . GLN A 1 93 ? -1.348 7.221 2.344 1.00 85.62 93 GLN A C 1
ATOM 739 O O . GLN A 1 93 ? -2.086 7.593 3.254 1.00 85.62 93 GLN A O 1
ATOM 744 N N . GLY A 1 94 ? -1.414 7.768 1.124 1.00 89.12 94 GLY A N 1
ATOM 745 C CA . GLY A 1 94 ? -2.377 8.811 0.769 1.00 89.12 94 GLY A CA 1
ATOM 746 C C . GLY A 1 94 ? -3.833 8.345 0.865 1.00 89.12 94 GLY A C 1
ATOM 747 O O . GLY A 1 94 ? -4.676 9.088 1.357 1.00 89.12 94 GLY A O 1
ATOM 748 N N . GLU A 1 95 ? -4.144 7.113 0.450 1.00 90.00 95 GLU A N 1
ATOM 749 C CA . GLU A 1 95 ? -5.483 6.536 0.637 1.00 90.00 95 GLU A CA 1
ATOM 750 C C . GLU A 1 95 ? -5.816 6.342 2.114 1.00 90.00 95 GLU A C 1
ATOM 752 O O . GLU A 1 95 ? -6.916 6.705 2.522 1.00 90.00 95 GLU A O 1
ATOM 757 N N . VAL A 1 96 ? -4.871 5.845 2.921 1.00 90.38 96 VAL A N 1
ATOM 758 C CA . VAL A 1 96 ? -5.049 5.722 4.377 1.00 90.38 96 VAL A CA 1
ATOM 759 C C . VAL A 1 96 ? -5.411 7.079 4.981 1.00 90.38 96 VAL A C 1
ATOM 761 O O . VAL A 1 96 ? -6.431 7.185 5.658 1.00 90.38 96 VAL A O 1
ATOM 764 N N . SER A 1 97 ? -4.641 8.128 4.678 1.00 93.12 97 SER A N 1
ATOM 765 C CA . SER A 1 97 ? -4.904 9.490 5.163 1.00 93.12 97 SER A CA 1
ATOM 766 C C . SER A 1 97 ? -6.311 9.975 4.790 1.00 93.12 97 SER A C 1
ATOM 768 O O . SER A 1 97 ? -7.082 10.386 5.657 1.00 93.12 97 SER A O 1
ATOM 770 N N . ARG A 1 98 ? -6.717 9.818 3.523 1.00 91.75 98 ARG A N 1
ATOM 771 C CA . ARG A 1 98 ? -8.061 10.204 3.060 1.00 91.75 98 ARG A CA 1
ATOM 772 C C . ARG A 1 98 ? -9.188 9.407 3.722 1.00 91.75 98 ARG A C 1
ATOM 774 O O . ARG A 1 98 ? -10.264 9.951 3.953 1.00 91.75 98 ARG A O 1
ATOM 781 N N . ILE A 1 99 ? -8.977 8.125 4.024 1.00 92.94 99 ILE A N 1
ATOM 782 C CA . ILE A 1 99 ? -9.968 7.288 4.723 1.00 92.94 99 ILE A CA 1
ATOM 783 C C . ILE A 1 99 ? -10.108 7.715 6.188 1.00 92.94 99 ILE A C 1
ATOM 785 O O . ILE A 1 99 ? -11.230 7.780 6.701 1.00 92.94 99 ILE A O 1
ATOM 789 N N . VAL A 1 100 ? -8.985 8.010 6.850 1.00 90.25 100 VAL A N 1
ATOM 790 C CA . VAL A 1 100 ? -8.940 8.478 8.244 1.00 90.25 100 VAL A CA 1
ATOM 791 C C . VAL A 1 100 ? -9.602 9.849 8.379 1.00 90.25 100 VAL A C 1
ATOM 793 O O . VAL A 1 100 ? -10.413 10.040 9.282 1.00 90.25 100 VAL A O 1
ATOM 796 N N . ASN A 1 101 ? -9.341 10.756 7.435 1.00 89.81 101 ASN A N 1
ATOM 797 C CA . ASN A 1 101 ? -9.963 12.082 7.379 1.00 89.81 101 ASN A CA 1
ATOM 798 C C . ASN A 1 101 ? -11.439 12.045 6.942 1.00 89.81 101 ASN A C 1
ATOM 800 O O . ASN A 1 101 ? -12.121 13.063 6.993 1.00 89.81 101 ASN A O 1
ATOM 804 N N . GLY A 1 102 ? -11.947 10.887 6.503 1.00 88.62 102 GLY A N 1
ATOM 805 C CA . GLY A 1 102 ? -13.335 10.720 6.066 1.00 88.62 102 GLY A CA 1
ATOM 806 C C . GLY A 1 102 ? -13.636 11.217 4.647 1.00 88.62 102 GLY A C 1
ATOM 807 O O . GLY A 1 102 ? -14.791 11.169 4.233 1.00 88.62 102 GLY A O 1
ATOM 808 N N . GLU A 1 103 ? -12.628 11.638 3.879 1.00 90.00 103 GLU A N 1
ATOM 809 C CA . GLU A 1 103 ? -12.774 12.028 2.467 1.00 90.00 103 GLU A CA 1
ATOM 810 C C . GLU A 1 103 ? -13.163 10.829 1.588 1.00 90.00 103 GLU A C 1
ATOM 812 O O . GLU A 1 103 ? -13.958 10.948 0.655 1.00 90.00 103 GLU A O 1
ATOM 817 N N . LEU A 1 104 ? -12.616 9.649 1.900 1.00 88.62 104 LEU A N 1
ATOM 818 C CA . LEU A 1 104 ? -13.000 8.381 1.285 1.00 88.62 104 LEU A CA 1
ATOM 819 C C . LEU A 1 104 ? -13.919 7.582 2.215 1.00 88.62 104 LEU A C 1
ATOM 821 O O . LEU A 1 104 ? -13.736 7.548 3.434 1.00 88.62 104 LEU A O 1
ATOM 825 N N . TYR A 1 105 ? -14.888 6.883 1.613 1.00 90.50 105 TYR A N 1
ATOM 826 C CA . TYR A 1 105 ? -15.881 6.064 2.320 1.00 90.50 105 TYR A CA 1
ATOM 827 C C . TYR A 1 105 ? -16.689 6.860 3.366 1.00 90.50 105 TYR A C 1
ATOM 829 O O . TYR A 1 105 ? -16.978 6.362 4.453 1.00 90.50 105 TYR A O 1
ATOM 837 N N . ALA A 1 106 ? -17.076 8.100 3.045 1.00 88.94 106 ALA A N 1
ATOM 838 C CA . ALA A 1 106 ? -17.881 8.960 3.925 1.00 88.94 106 ALA A CA 1
ATOM 839 C C . ALA A 1 106 ? -19.239 8.342 4.320 1.00 88.94 106 ALA A C 1
ATOM 841 O O . ALA A 1 106 ? -19.744 8.590 5.407 1.00 88.94 106 ALA A O 1
ATOM 842 N N . HIS A 1 107 ? -19.806 7.490 3.458 1.00 90.19 107 HIS A N 1
ATOM 843 C CA . HIS A 1 107 ? -21.051 6.761 3.724 1.00 90.19 107 HIS A CA 1
ATOM 844 C C . HIS A 1 107 ? -20.898 5.633 4.759 1.00 90.19 107 HIS A C 1
ATOM 846 O O . HIS A 1 107 ? -21.901 5.106 5.232 1.00 90.19 107 HIS A O 1
ATOM 852 N N . VAL A 1 108 ? -19.667 5.216 5.080 1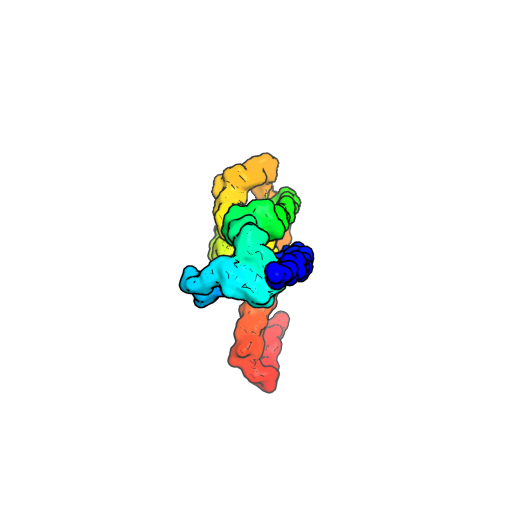.00 90.31 108 VAL A N 1
ATOM 853 C CA . VAL A 1 108 ? -19.423 4.159 6.065 1.00 90.31 108 VAL A CA 1
ATOM 854 C C . VAL A 1 108 ? -19.490 4.779 7.462 1.00 90.31 108 VAL A C 1
ATOM 856 O O . VAL A 1 108 ? -18.664 5.652 7.765 1.00 90.31 108 VAL A O 1
ATOM 859 N N . PRO A 1 109 ? -20.431 4.341 8.318 1.00 85.19 109 PRO A N 1
ATOM 860 C CA . PRO A 1 109 ? -20.554 4.864 9.670 1.00 85.19 109 PRO A CA 1
ATOM 861 C C . PRO A 1 109 ? -19.328 4.484 10.514 1.00 85.19 109 PRO A C 1
ATOM 863 O O . PRO A 1 109 ? -18.608 3.535 10.176 1.00 85.19 109 PRO A O 1
ATOM 866 N N . PRO A 1 110 ? -19.071 5.198 11.623 1.00 79.88 110 PRO A N 1
ATOM 867 C CA . PRO A 1 110 ? -18.048 4.788 12.579 1.00 79.88 110 PRO A CA 1
ATOM 868 C C . PRO A 1 110 ? -18.304 3.357 13.080 1.00 79.88 110 PRO A C 1
ATOM 870 O O . PRO A 1 110 ? -19.435 2.871 13.054 1.00 79.88 110 PRO A O 1
ATOM 873 N N . ALA A 1 111 ? -17.236 2.682 13.507 1.00 80.31 111 ALA A N 1
ATOM 874 C CA . ALA A 1 111 ? -17.314 1.332 14.051 1.00 80.31 111 ALA A CA 1
ATOM 875 C C . ALA A 1 111 ? -18.243 1.288 15.276 1.00 80.31 111 ALA A C 1
ATOM 877 O O . ALA A 1 111 ? -18.255 2.214 16.090 1.00 80.31 111 ALA A O 1
ATOM 878 N N . THR A 1 112 ? -19.015 0.212 15.426 1.00 86.44 112 THR A N 1
ATOM 879 C CA . THR A 1 112 ? -19.743 -0.054 16.673 1.00 86.44 112 THR A CA 1
ATOM 880 C C . THR A 1 112 ? -18.772 -0.513 17.762 1.00 86.44 112 THR A C 1
ATOM 882 O O . THR A 1 112 ? -17.690 -1.021 17.468 1.00 86.44 112 THR A O 1
ATOM 885 N N . LYS A 1 113 ? -19.165 -0.411 19.039 1.00 79.88 113 LYS A N 1
ATOM 886 C CA . LYS A 1 113 ? -18.324 -0.848 20.172 1.00 79.88 113 LYS A CA 1
ATOM 887 C C . LYS A 1 113 ? -17.861 -2.305 20.057 1.00 79.88 113 LYS A C 1
ATOM 889 O O . LYS A 1 113 ? -16.748 -2.627 20.452 1.00 79.88 113 LYS A O 1
ATOM 894 N N . GLU A 1 114 ? -18.701 -3.182 19.514 1.00 81.06 114 GLU A N 1
ATOM 895 C CA . GLU A 1 114 ? -18.370 -4.595 19.291 1.00 81.06 114 GLU A CA 1
ATOM 896 C C . GLU A 1 114 ? -17.274 -4.755 18.230 1.00 81.06 114 GLU A C 1
ATOM 898 O O . GLU A 1 114 ? -16.315 -5.501 18.426 1.00 81.06 114 GLU A O 1
ATOM 903 N N . GLN A 1 115 ? -17.369 -3.999 17.134 1.00 78.31 115 GLN A N 1
ATOM 904 C CA . GLN A 1 115 ? -16.360 -3.982 16.074 1.00 78.31 115 GLN A CA 1
ATOM 905 C C . GLN A 1 115 ? -15.041 -3.374 16.563 1.00 78.31 115 GLN A C 1
ATOM 907 O O . GLN A 1 115 ? -13.973 -3.874 16.222 1.00 78.31 115 GLN A O 1
ATOM 912 N N . GLU A 1 116 ? -15.103 -2.345 17.410 1.00 80.19 116 GLU A N 1
ATOM 913 C CA . GLU A 1 116 ? -13.928 -1.767 18.069 1.00 80.19 116 GLU A CA 1
ATOM 914 C C . GLU A 1 116 ? -13.256 -2.767 19.016 1.00 80.19 116 GLU A C 1
ATOM 916 O O . GLU A 1 116 ? -12.036 -2.899 19.005 1.00 80.19 116 GLU A O 1
ATOM 921 N N . GLN A 1 117 ? -14.028 -3.512 19.815 1.00 77.94 117 GLN A N 1
ATOM 922 C CA . GLN A 1 117 ? -13.488 -4.554 20.694 1.00 77.94 117 GLN A CA 1
ATOM 923 C C . GLN A 1 117 ? -12.841 -5.691 19.899 1.00 77.94 117 GLN A C 1
ATOM 925 O O . GLN A 1 117 ? -11.751 -6.142 20.257 1.00 77.94 117 GLN A O 1
ATOM 930 N N . ALA A 1 118 ? -13.473 -6.122 18.805 1.00 78.94 118 ALA A N 1
ATOM 931 C CA . ALA A 1 118 ? -12.910 -7.121 17.904 1.00 78.94 118 ALA A CA 1
ATOM 932 C C . ALA A 1 118 ? -11.606 -6.623 17.259 1.00 78.94 118 ALA A C 1
ATOM 934 O O . ALA A 1 118 ? -10.602 -7.336 17.284 1.00 78.94 118 ALA A O 1
ATOM 935 N N . ALA A 1 119 ? -11.587 -5.381 16.764 1.00 77.75 119 ALA A N 1
ATOM 936 C CA . ALA A 1 119 ? -10.396 -4.749 16.200 1.00 77.75 119 ALA A CA 1
ATOM 937 C C . ALA A 1 119 ? -9.282 -4.595 17.244 1.00 77.75 119 ALA A C 1
ATOM 939 O O . ALA A 1 119 ? -8.124 -4.878 16.951 1.00 77.75 119 ALA A O 1
ATOM 940 N N . ARG A 1 120 ? -9.619 -4.222 18.485 1.00 79.06 120 ARG A N 1
ATOM 941 C CA . ARG A 1 120 ? -8.672 -4.126 19.603 1.00 79.06 120 ARG A CA 1
ATOM 942 C C . ARG A 1 120 ? -8.059 -5.473 19.953 1.00 79.06 120 ARG A C 1
ATOM 944 O O . ARG A 1 120 ? -6.854 -5.546 20.167 1.00 79.06 120 ARG A O 1
ATOM 951 N N . LYS A 1 121 ? -8.881 -6.522 20.044 1.00 80.19 121 LYS A N 1
ATOM 952 C CA . LYS A 1 121 ? -8.419 -7.884 20.335 1.00 80.19 121 LYS A CA 1
ATOM 953 C C . LYS A 1 121 ? -7.464 -8.357 19.242 1.00 80.19 121 LYS A C 1
ATOM 955 O O . LYS A 1 121 ? -6.341 -8.730 19.548 1.00 80.19 121 LYS A O 1
ATOM 960 N N . LYS A 1 122 ? -7.881 -8.228 17.982 1.00 77.38 122 LYS A N 1
ATOM 961 C CA . LYS A 1 122 ? -7.076 -8.581 16.810 1.00 77.38 122 LYS A CA 1
ATOM 962 C C . LYS A 1 122 ? -5.752 -7.811 16.774 1.00 77.38 122 LYS A C 1
ATOM 964 O O . LYS A 1 122 ? -4.701 -8.424 16.667 1.00 77.38 122 LYS A O 1
ATOM 969 N N . ALA A 1 123 ? -5.788 -6.496 16.984 1.00 71.38 123 ALA A N 1
ATOM 970 C CA . ALA A 1 123 ? -4.589 -5.665 17.051 1.00 71.38 123 ALA A CA 1
ATOM 971 C C . ALA A 1 123 ? -3.662 -6.024 18.217 1.00 71.38 123 ALA A C 1
ATOM 973 O O . ALA A 1 123 ? -2.449 -5.920 18.068 1.00 71.38 123 ALA A O 1
ATOM 974 N N . ARG A 1 124 ? -4.207 -6.429 19.373 1.00 70.00 124 ARG A N 1
ATOM 975 C CA . ARG A 1 124 ? -3.411 -6.913 20.508 1.00 70.00 124 ARG A CA 1
ATOM 976 C C . ARG A 1 124 ? -2.685 -8.200 20.140 1.00 70.00 124 ARG A C 1
ATOM 978 O O . ARG A 1 124 ? -1.487 -8.289 20.375 1.00 70.00 124 ARG A O 1
ATOM 985 N N . ASP A 1 125 ? -3.407 -9.160 19.576 1.00 71.44 125 ASP A N 1
ATOM 986 C CA . ASP A 1 125 ? -2.860 -10.464 19.204 1.00 71.44 125 ASP A CA 1
ATOM 987 C C . ASP A 1 125 ? -1.789 -10.300 18.102 1.00 71.44 125 ASP A C 1
ATOM 989 O O . ASP A 1 125 ? -0.691 -10.836 18.216 1.00 71.44 125 ASP A O 1
ATOM 993 N N . GLU A 1 126 ? -2.026 -9.431 17.118 1.00 69.06 126 GLU A N 1
ATOM 994 C CA . GLU A 1 126 ? -1.055 -9.111 16.060 1.00 69.06 126 GLU A CA 1
ATOM 995 C C . GLU A 1 126 ? 0.130 -8.258 16.546 1.00 69.06 126 GLU A C 1
ATOM 997 O O . GLU A 1 126 ? 1.238 -8.397 16.032 1.00 69.06 126 GLU A O 1
ATOM 1002 N N . TRP A 1 127 ? -0.060 -7.356 17.520 1.00 64.69 127 TRP A N 1
ATOM 1003 C CA . TRP A 1 127 ? 1.053 -6.626 18.141 1.00 64.69 127 TRP A CA 1
ATOM 1004 C C . TRP A 1 127 ? 1.949 -7.583 18.925 1.00 64.69 127 TRP A C 1
ATOM 1006 O O . TRP A 1 127 ? 3.169 -7.498 18.801 1.00 64.69 127 TRP A O 1
ATOM 1016 N N . ILE A 1 128 ? 1.349 -8.525 19.664 1.00 62.16 128 ILE A N 1
ATOM 1017 C CA . ILE A 1 128 ? 2.081 -9.608 20.325 1.00 62.16 128 ILE A CA 1
ATOM 1018 C C . ILE A 1 128 ? 2.885 -10.380 19.280 1.00 62.16 128 ILE A C 1
ATOM 1020 O O . ILE A 1 128 ? 4.081 -10.540 19.467 1.00 62.16 128 ILE A O 1
ATOM 1024 N N . GLU A 1 129 ? 2.287 -10.782 18.158 1.00 60.78 129 GLU A N 1
ATOM 1025 C CA . GLU A 1 129 ? 3.001 -11.496 17.092 1.00 60.78 129 GLU A CA 1
ATOM 1026 C C . GLU A 1 129 ? 4.110 -10.667 16.429 1.00 60.78 129 GLU A C 1
ATOM 1028 O O . GLU A 1 129 ? 5.177 -11.204 16.143 1.00 60.78 129 GLU A O 1
ATOM 1033 N N . ARG A 1 130 ? 3.911 -9.363 16.200 1.00 60.66 130 ARG A N 1
ATOM 1034 C CA . ARG A 1 130 ? 4.917 -8.486 15.574 1.00 60.66 130 ARG A CA 1
ATOM 1035 C C . ARG A 1 130 ? 6.097 -8.208 16.502 1.00 60.66 130 ARG A C 1
ATOM 1037 O O . ARG A 1 130 ? 7.243 -8.262 16.057 1.00 60.66 130 ARG A O 1
ATOM 1044 N N . GLU A 1 131 ? 5.829 -7.924 17.773 1.00 59.91 131 GLU A N 1
ATOM 1045 C CA . GLU A 1 131 ? 6.870 -7.718 18.782 1.00 59.91 131 GLU A CA 1
ATOM 1046 C C . GLU A 1 131 ? 7.582 -9.040 19.094 1.00 59.91 131 GLU A C 1
ATOM 1048 O O . GLU A 1 131 ? 8.800 -9.069 19.242 1.00 59.91 131 GLU A O 1
ATOM 1053 N N . TYR A 1 132 ? 6.853 -10.159 19.067 1.00 56.94 132 TYR A N 1
ATOM 1054 C CA . TYR A 1 132 ? 7.414 -11.503 19.155 1.00 56.94 132 TYR A CA 1
ATOM 1055 C C . TYR A 1 132 ? 8.291 -11.846 17.946 1.00 56.94 132 TYR A C 1
ATOM 1057 O O . TYR A 1 132 ? 9.404 -12.317 18.132 1.00 56.94 132 TYR A O 1
ATOM 1065 N N . ALA A 1 133 ? 7.867 -11.552 16.714 1.00 58.66 133 ALA A N 1
ATOM 1066 C CA . ALA A 1 133 ? 8.673 -11.754 15.508 1.00 58.66 133 ALA A CA 1
ATOM 1067 C C . ALA A 1 133 ? 9.938 -10.881 15.515 1.00 58.66 133 ALA A C 1
ATOM 1069 O O . ALA A 1 133 ? 11.012 -11.330 15.115 1.00 58.66 133 ALA A O 1
ATOM 1070 N N . ARG A 1 134 ? 9.833 -9.647 16.022 1.00 60.12 134 ARG A N 1
ATOM 1071 C CA . ARG A 1 134 ? 10.970 -8.738 16.214 1.00 60.12 134 ARG A CA 1
ATOM 1072 C C . ARG A 1 134 ? 11.933 -9.236 17.297 1.00 60.12 134 ARG A C 1
ATOM 1074 O O . ARG A 1 134 ? 13.141 -9.178 17.090 1.00 60.12 134 ARG A O 1
ATOM 1081 N N . ALA A 1 135 ? 11.418 -9.745 18.417 1.00 57.66 135 ALA A N 1
ATOM 1082 C CA . ALA A 1 135 ? 12.214 -10.337 19.491 1.00 57.66 135 ALA A CA 1
ATOM 1083 C C . ALA A 1 135 ? 12.872 -11.659 19.057 1.00 57.66 135 ALA A C 1
ATOM 1085 O O . ALA A 1 135 ? 14.048 -11.876 19.328 1.00 57.66 135 ALA A O 1
ATOM 1086 N N . MET A 1 136 ? 12.161 -12.508 18.312 1.00 54.59 136 MET A N 1
ATOM 1087 C CA . MET A 1 136 ? 12.677 -13.760 17.743 1.00 54.59 136 MET A CA 1
ATOM 1088 C C . MET A 1 136 ? 13.736 -13.537 16.663 1.00 54.59 136 MET A C 1
ATOM 1090 O O . MET A 1 136 ? 14.656 -14.335 16.542 1.00 54.59 136 MET A O 1
ATOM 1094 N N . ALA A 1 137 ? 13.676 -12.429 15.923 1.00 59.06 137 ALA A N 1
ATOM 1095 C CA . ALA A 1 137 ? 14.755 -12.033 15.020 1.00 59.06 137 ALA A CA 1
ATOM 1096 C C . ALA A 1 137 ? 16.023 -11.543 15.757 1.00 59.06 137 ALA A C 1
ATOM 1098 O O . ALA A 1 137 ? 17.054 -11.346 15.117 1.00 59.06 137 ALA A O 1
ATOM 1099 N N . SER A 1 138 ? 15.957 -11.333 17.080 1.00 60.06 138 SER A N 1
ATOM 1100 C CA . SER A 1 138 ? 17.024 -10.734 17.893 1.00 60.06 138 SER A CA 1
ATOM 1101 C C . SER A 1 138 ? 17.575 -11.645 19.004 1.00 60.06 138 SER A C 1
ATOM 1103 O O . SER A 1 138 ? 18.552 -11.255 19.643 1.00 60.06 138 SER A O 1
ATOM 1105 N N . ILE A 1 139 ? 16.983 -12.818 19.260 1.00 51.06 139 ILE A N 1
ATOM 1106 C CA . ILE A 1 139 ? 17.376 -13.744 20.340 1.00 51.06 139 ILE A CA 1
ATOM 1107 C C . ILE A 1 139 ? 17.772 -15.099 19.715 1.00 51.06 139 ILE A C 1
ATOM 1109 O O . ILE A 1 139 ? 16.982 -15.631 18.933 1.00 51.06 139 ILE A O 1
ATOM 1113 N N . PRO A 1 140 ? 18.951 -15.683 20.023 1.00 55.28 140 PRO A N 1
ATOM 1114 C CA . PRO A 1 140 ? 19.261 -17.063 19.643 1.00 55.28 140 PRO A CA 1
ATOM 1115 C C . PRO A 1 140 ? 18.272 -18.028 20.317 1.00 55.28 140 PRO A C 1
ATOM 1117 O O . PRO A 1 140 ? 17.958 -17.884 21.497 1.00 55.28 140 PRO A O 1
ATOM 1120 N N . VAL A 1 141 ? 17.748 -18.987 19.547 1.00 51.06 141 VAL A N 1
ATOM 1121 C CA . VAL A 1 141 ? 16.595 -19.845 19.899 1.00 51.06 141 VAL A CA 1
ATOM 1122 C C . VAL A 1 141 ? 16.768 -20.562 21.248 1.00 51.06 141 VAL A C 1
ATOM 1124 O O . VAL A 1 141 ? 15.785 -20.818 21.943 1.00 51.06 141 VAL A O 1
ATOM 1127 N N . GLU A 1 142 ? 18.010 -20.826 21.648 1.00 50.19 142 GLU A N 1
ATOM 1128 C CA . GLU A 1 142 ? 18.395 -21.488 22.894 1.00 50.19 142 GLU A CA 1
ATOM 1129 C C . GLU A 1 142 ? 18.031 -20.718 24.180 1.00 50.19 142 GLU A C 1
ATOM 1131 O O . GLU A 1 142 ? 17.849 -21.352 25.219 1.00 5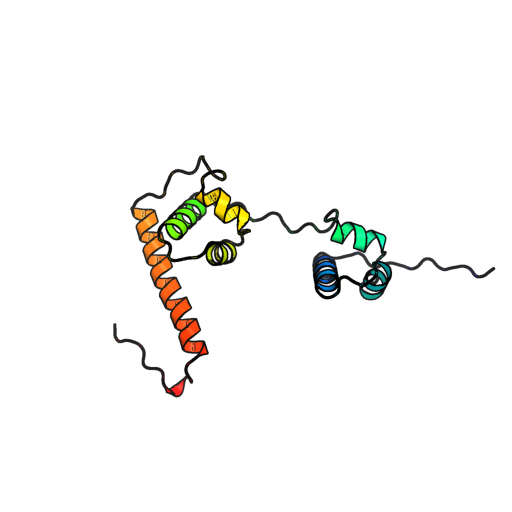0.19 142 GLU A O 1
ATOM 1136 N N . ASP A 1 143 ? 17.850 -19.394 24.126 1.00 56.12 143 ASP A N 1
ATOM 1137 C CA . ASP A 1 143 ? 17.561 -18.562 25.309 1.00 56.12 143 ASP A CA 1
ATOM 1138 C C . ASP A 1 143 ? 16.060 -18.266 25.508 1.00 56.12 143 ASP A C 1
ATOM 1140 O O . ASP A 1 143 ? 15.663 -17.497 26.393 1.00 56.12 143 ASP A O 1
ATOM 1144 N N . TYR A 1 144 ? 15.178 -18.869 24.701 1.00 48.09 144 TYR A N 1
ATOM 1145 C CA . TYR A 1 144 ? 13.749 -18.585 24.782 1.00 48.09 144 TYR A CA 1
ATOM 1146 C C . TYR A 1 144 ? 13.057 -19.269 25.971 1.00 48.09 144 TYR A C 1
ATOM 1148 O O . TYR A 1 144 ? 12.963 -20.494 26.065 1.00 48.09 144 TYR A O 1
ATOM 1156 N N . ARG A 1 145 ? 12.435 -18.445 26.826 1.00 53.38 145 ARG A N 1
ATOM 1157 C CA . ARG A 1 145 ? 11.423 -18.869 27.799 1.00 53.38 145 ARG A CA 1
ATOM 1158 C C . ARG A 1 145 ? 10.088 -18.191 27.472 1.00 53.38 145 ARG A C 1
ATOM 1160 O O . ARG A 1 145 ? 10.004 -16.968 27.602 1.00 53.38 145 ARG A O 1
ATOM 1167 N N . PRO A 1 146 ? 9.034 -18.934 27.088 1.00 46.47 146 PRO A N 1
ATOM 1168 C CA . PRO A 1 146 ? 7.728 -18.328 26.869 1.00 46.47 146 PRO A CA 1
ATOM 116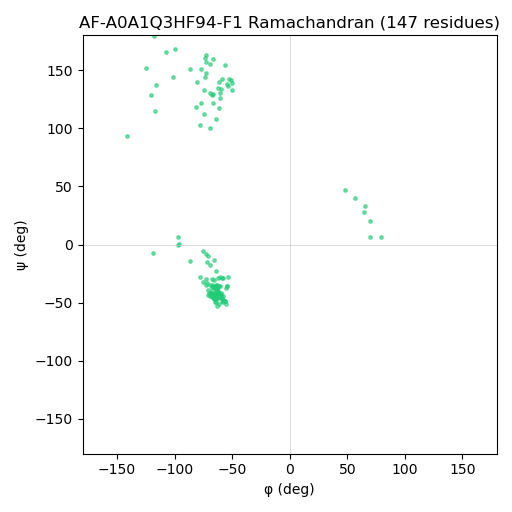9 C C . PRO A 1 146 ? 7.206 -17.693 28.165 1.00 46.47 146 PRO A C 1
ATOM 1171 O O . PRO A 1 146 ? 7.373 -18.285 29.241 1.00 46.47 146 PRO A O 1
ATOM 1174 N N . PRO A 1 147 ? 6.567 -16.510 28.095 1.00 44.44 147 PRO A N 1
ATOM 1175 C CA . PRO A 1 147 ? 5.881 -15.944 29.246 1.00 44.44 147 PRO A CA 1
ATOM 1176 C C . PRO A 1 147 ? 4.779 -16.911 29.685 1.00 44.44 147 PRO A C 1
ATOM 1178 O O . PRO A 1 147 ? 4.006 -17.410 28.865 1.00 44.44 147 PRO A O 1
ATOM 1181 N N . ARG A 1 148 ? 4.741 -17.218 30.986 1.00 43.75 148 ARG A N 1
ATOM 1182 C CA . ARG A 1 148 ? 3.681 -18.058 31.549 1.00 43.75 148 ARG A CA 1
ATOM 1183 C C . ARG A 1 148 ? 2.364 -17.283 31.518 1.00 43.75 148 ARG A C 1
ATOM 1185 O O . ARG A 1 148 ? 2.337 -16.123 31.925 1.00 43.75 148 ARG A O 1
ATOM 1192 N N . MET A 1 149 ? 1.342 -17.955 30.989 1.00 43.97 149 MET A N 1
ATOM 1193 C CA . MET A 1 149 ? -0.054 -17.512 30.940 1.00 43.97 149 MET A CA 1
ATOM 1194 C C . MET A 1 149 ? -0.623 -17.243 32.329 1.00 43.97 149 MET A C 1
ATOM 1196 O O . MET A 1 149 ? -0.211 -17.955 33.274 1.00 43.97 149 MET A O 1
#

Mean predicted aligned error: 12.9 Å

Solvent-accessible surface area (backbone atoms only — not comparable to full-atom values): 9005 Å² total; per-residue (Å²): 134,87,79,80,74,81,82,85,62,56,84,85,50,62,69,55,46,49,51,52,50,52,53,42,69,78,35,78,80,66,48,53,59,57,55,11,62,75,70,44,40,48,41,64,57,50,52,34,37,75,70,50,76,42,76,55,78,75,77,68,78,83,76,52,69,66,56,51,24,43,50,42,51,47,54,70,69,64,81,48,53,58,62,57,49,10,65,74,71,59,47,51,51,68,56,45,52,34,42,62,74,39,77,41,66,63,88,50,68,82,59,50,73,67,54,47,51,52,43,50,52,51,51,50,56,49,46,53,50,51,53,45,52,54,48,58,74,73,48,67,80,89,76,71,72,81,82,83,130

Foldseek 3Di:
DDDPDDQDADDDDLVLLVVLQVVCVVPVPDQLVNSCVVRSHDSVVSVCSNVCVPSHDPDQDDDDLLLLQLLLLVVVVVPDDLVRSCVVRVHDSVVSVCSNVCVPPVVRDHDDPVSSVVSVVVVVVVVCVVVVVVVVVVDDPVPDDDDDD

Nearest PDB structures (foldseek):
  7b9v-assembly1_O  TM=3.222E-01  e=1.184E-01  Saccharomyces cerevisiae
  5mq0-assembly1_O  TM=3.131E-01  e=1.808E-01  Saccharomyces cerevisiae
  5z58-assembly1_L  TM=3.252E-01  e=4.452E-01  Homo sapiens
  9fmd-assembly1_L  TM=2.648E-01  e=3.416E-01  Homo sapiens
  5z57-assembly1_L  TM=3.252E-01  e=1.039E+00  Homo sapiens

Radius of gyration: 23.48 Å; Cα contacts (8 Å, |Δi|>4): 105; chains: 1; bounding box: 43×34×82 Å